Protein AF-A0A1G8FQ76-F1 (afdb_monomer)

Foldseek 3Di:
DCVQQVVVDDLVVLLVVLQVCVVVVHAFADEQAQQPLPPVCLLVSLQSVLVSCQSNQGQEYEYAHDDQDPPGPVVVCVVVVNGDGDQLLSSLVSVLSNLVSHAHWHWYADDDPQHSAGDIDTPPPCSVVRNVSSVVSNPDPSVVGDHPDSVVD

Mean predicted aligned error: 3.72 Å

pLDDT: mean 92.91, std 9.16, range [52.16, 98.81]

InterPro domains:
  IPR013785 Aldolase-type TIM barrel [G3DSA:3.20.20.70] (3-113)
  IPR058240 Radical SAM superfamily [SSF102114] (2-106)

Nearest PDB structures (foldseek):
  6ia6-assembly1_A-2  TM=7.005E-01  e=3.023E-03  Dehalococcoides mccartyi BTF08
  5l7l-assembly1_A  TM=7.663E-01  e=1.940E-02  Dehalococcoides mccartyi BTF08
  5l7j-assembly1_A  TM=7.538E-01  e=1.827E-02  Dehalococcoides mccartyi BTF08
  8avg-assembly1_C  TM=5.729E-01  e=3.842E-03  Mus musculus
  8asv-assembly1_C  TM=6.207E-01  e=6.063E-02  Saccharomyces cerevisiae

Structure (mmCIF, N/CA/C/O backbone):
data_AF-A0A1G8FQ76-F1
#
_entry.id   AF-A0A1G8FQ76-F1
#
loop_
_atom_site.group_PDB
_atom_site.id
_atom_site.type_symbol
_atom_site.label_atom_id
_atom_site.label_alt_id
_atom_site.label_comp_id
_atom_site.label_asym_id
_atom_site.label_entity_id
_atom_site.label_seq_id
_atom_site.pdbx_PDB_ins_code
_atom_site.Cartn_x
_atom_site.Cartn_y
_atom_site.Cartn_z
_atom_site.occupancy
_atom_site.B_iso_or_equiv
_ato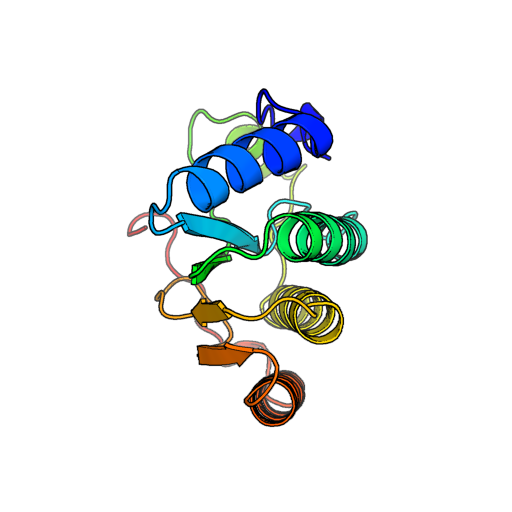m_site.auth_seq_id
_atom_site.auth_comp_id
_atom_site.auth_asym_id
_atom_site.auth_atom_id
_atom_site.pdbx_PDB_model_num
ATOM 1 N N . MET A 1 1 ? -14.559 -3.938 -5.371 1.00 74.62 1 MET A N 1
ATOM 2 C CA . MET A 1 1 ? -13.939 -3.013 -4.395 1.00 74.62 1 MET A CA 1
ATOM 3 C C . MET A 1 1 ? -14.016 -1.570 -4.847 1.00 74.62 1 MET A C 1
ATOM 5 O O . MET A 1 1 ? -14.550 -0.751 -4.116 1.00 74.62 1 MET A O 1
ATOM 9 N N . LEU A 1 2 ? -13.552 -1.275 -6.062 1.00 73.31 2 LEU A N 1
ATOM 10 C CA . LEU A 1 2 ? -13.483 0.084 -6.610 1.00 73.31 2 LEU A CA 1
ATOM 11 C C . LEU A 1 2 ? -14.832 0.832 -6.623 1.00 73.31 2 LEU A C 1
ATOM 13 O O . LEU A 1 2 ? -14.864 2.022 -6.330 1.00 73.31 2 LEU A O 1
ATOM 17 N N . ALA A 1 3 ? -15.941 0.131 -6.891 1.00 66.94 3 ALA A N 1
ATOM 18 C CA . ALA A 1 3 ? -17.286 0.712 -6.836 1.00 66.94 3 ALA A CA 1
ATOM 19 C C . ALA A 1 3 ? -17.695 1.146 -5.414 1.00 66.94 3 ALA A C 1
ATOM 21 O O . ALA A 1 3 ? -18.276 2.213 -5.252 1.00 66.94 3 ALA A O 1
ATOM 22 N N . ASN A 1 4 ? -17.338 0.366 -4.385 1.00 69.81 4 ASN A N 1
ATOM 23 C CA . ASN A 1 4 ? -17.674 0.676 -2.988 1.00 69.81 4 ASN A CA 1
ATOM 24 C C . ASN A 1 4 ? -16.952 1.936 -2.497 1.00 69.81 4 ASN A C 1
ATOM 26 O O . ASN A 1 4 ? -17.511 2.693 -1.718 1.00 69.81 4 ASN A O 1
ATOM 30 N N . ILE A 1 5 ? -15.730 2.177 -2.982 1.00 75.94 5 ILE A N 1
ATOM 31 C CA . ILE A 1 5 ? -14.953 3.382 -2.655 1.00 75.94 5 ILE A CA 1
ATOM 32 C C . ILE A 1 5 ? -15.214 4.535 -3.642 1.00 75.94 5 ILE A C 1
ATOM 34 O O . ILE A 1 5 ? -14.482 5.518 -3.632 1.00 75.94 5 ILE A O 1
ATOM 38 N N . GLN A 1 6 ? -16.198 4.387 -4.540 1.00 76.06 6 GLN A N 1
ATOM 39 C CA . GLN A 1 6 ? -16.549 5.356 -5.585 1.00 76.06 6 GLN A CA 1
ATOM 40 C C . GLN A 1 6 ? -15.340 5.859 -6.399 1.00 76.06 6 GLN A C 1
ATOM 42 O O . GLN A 1 6 ? -15.251 7.031 -6.752 1.00 76.06 6 GLN A O 1
ATOM 47 N N . LYS A 1 7 ? -14.397 4.962 -6.737 1.00 80.94 7 LYS A N 1
ATOM 48 C CA . LYS A 1 7 ? -13.149 5.326 -7.440 1.00 80.94 7 LYS A CA 1
ATOM 49 C C . LYS A 1 7 ? -13.387 5.936 -8.829 1.00 80.94 7 LYS A C 1
ATOM 51 O O . LYS A 1 7 ? -12.524 6.649 -9.327 1.00 80.94 7 LYS A O 1
ATOM 56 N N . GLY A 1 8 ? -14.522 5.618 -9.455 1.00 83.06 8 GLY A N 1
ATOM 57 C CA . GLY A 1 8 ? -14.920 6.142 -10.766 1.00 83.06 8 GLY A CA 1
ATOM 58 C C . GLY A 1 8 ? -14.292 5.442 -11.976 1.00 83.06 8 GLY A C 1
ATOM 59 O O . GLY A 1 8 ? -14.632 5.796 -13.096 1.00 83.06 8 GLY A O 1
ATOM 60 N N . PHE A 1 9 ? -13.426 4.443 -11.767 1.00 83.94 9 PHE A N 1
ATOM 61 C CA . PHE A 1 9 ? -12.763 3.683 -12.833 1.00 83.94 9 PHE A CA 1
ATOM 62 C C . PHE A 1 9 ? -12.648 2.199 -12.475 1.00 83.94 9 PHE A C 1
ATOM 64 O O . PHE A 1 9 ? -12.595 1.818 -11.299 1.00 83.94 9 PHE A O 1
ATOM 71 N N . THR A 1 10 ? -12.593 1.357 -13.500 1.00 91.50 10 THR A N 1
ATOM 72 C CA . THR A 1 10 ? -12.337 -0.080 -13.406 1.00 91.50 10 THR A CA 1
ATOM 73 C C . THR A 1 10 ? -10.840 -0.381 -13.413 1.00 91.50 10 THR A C 1
ATOM 75 O O . THR A 1 10 ? -10.020 0.392 -13.904 1.00 91.50 10 THR A O 1
ATOM 78 N N . ALA A 1 11 ? -10.468 -1.566 -12.926 1.00 91.94 11 ALA A N 1
ATOM 79 C CA . ALA A 1 11 ? -9.084 -2.024 -12.997 1.00 91.94 11 ALA A CA 1
ATOM 80 C C . ALA A 1 11 ? -8.575 -2.149 -14.447 1.00 91.94 11 ALA A C 1
ATOM 82 O O . ALA A 1 11 ? -7.388 -1.968 -14.690 1.00 91.94 11 ALA A O 1
ATOM 83 N N . ALA A 1 12 ? -9.452 -2.454 -15.409 1.00 93.69 12 ALA A N 1
ATOM 84 C CA . ALA A 1 12 ? -9.084 -2.530 -16.822 1.00 93.69 12 ALA A CA 1
ATOM 85 C C . ALA A 1 12 ? -8.725 -1.146 -17.384 1.00 93.69 12 ALA A C 1
ATOM 87 O O . ALA A 1 12 ? -7.678 -1.001 -18.008 1.00 93.69 12 ALA A O 1
ATOM 88 N N . GLU A 1 13 ? -9.536 -0.127 -17.084 1.00 94.88 13 GLU A N 1
ATOM 89 C CA . GLU A 1 13 ? -9.265 1.260 -17.487 1.00 94.88 13 GLU A CA 1
ATOM 90 C C . GLU A 1 13 ? -7.991 1.803 -16.833 1.00 94.88 13 GLU A C 1
ATOM 92 O O . GLU A 1 13 ? -7.208 2.483 -17.491 1.00 94.88 13 GLU A O 1
ATOM 97 N N . MET A 1 14 ? -7.736 1.470 -15.561 1.00 95.19 14 MET A N 1
ATOM 98 C CA . MET A 1 14 ? -6.474 1.818 -14.894 1.00 95.19 14 MET A CA 1
ATOM 99 C C . MET A 1 14 ? -5.269 1.225 -15.634 1.00 95.19 14 MET A C 1
ATOM 101 O O . MET A 1 14 ? -4.310 1.941 -15.909 1.00 95.19 14 MET A O 1
ATOM 105 N N . ILE A 1 15 ? -5.337 -0.058 -16.009 1.00 97.69 15 ILE A N 1
ATOM 106 C CA . ILE A 1 15 ? -4.259 -0.734 -16.742 1.00 97.69 15 ILE A CA 1
ATOM 107 C C . ILE A 1 15 ? -4.041 -0.101 -18.117 1.00 97.69 15 ILE A C 1
ATOM 109 O O . ILE A 1 15 ? -2.902 0.164 -18.499 1.00 97.69 15 ILE A O 1
ATOM 113 N N . GLU A 1 16 ? -5.119 0.142 -18.861 1.00 97.69 16 GLU A N 1
ATOM 114 C CA . GLU A 1 16 ? -5.048 0.753 -20.187 1.00 97.69 16 GLU A CA 1
ATOM 115 C C . GLU A 1 16 ? -4.422 2.152 -20.125 1.00 97.69 16 GLU A C 1
ATOM 117 O O . GLU A 1 16 ? -3.500 2.458 -20.882 1.00 97.69 16 GLU A O 1
ATOM 122 N N . ASN A 1 17 ? -4.882 2.991 -19.197 1.00 96.44 17 ASN A N 1
ATOM 123 C CA . ASN A 1 17 ? -4.397 4.360 -19.069 1.00 96.44 17 ASN A CA 1
ATOM 124 C C . ASN A 1 17 ? -2.953 4.414 -18.558 1.00 96.44 17 ASN A C 1
ATOM 126 O O . ASN A 1 17 ? -2.154 5.174 -19.101 1.00 96.44 17 ASN A O 1
ATOM 130 N N . GLY A 1 18 ? -2.590 3.577 -17.581 1.00 97.12 18 GLY A N 1
ATOM 131 C CA . GLY A 1 18 ? -1.213 3.479 -17.097 1.00 97.12 18 GLY A CA 1
ATOM 132 C C . GLY A 1 18 ? -0.241 3.081 -18.211 1.00 97.12 18 GLY A C 1
ATOM 133 O O . GLY A 1 18 ? 0.806 3.704 -18.379 1.00 97.12 18 GLY A O 1
ATOM 134 N N . ARG A 1 19 ? -0.623 2.114 -19.056 1.00 97.38 19 ARG A N 1
ATOM 135 C CA . ARG A 1 19 ? 0.184 1.709 -20.219 1.00 97.38 19 ARG A CA 1
ATOM 136 C C . ARG A 1 19 ? 0.355 2.821 -21.244 1.00 97.38 19 ARG A C 1
ATOM 138 O O . ARG A 1 19 ? 1.472 3.025 -21.701 1.00 97.38 19 ARG A O 1
ATOM 145 N N . LYS A 1 20 ? -0.698 3.587 -21.547 1.00 98.19 20 LYS A N 1
ATOM 146 C CA . LYS A 1 20 ? -0.604 4.740 -22.461 1.00 98.19 20 LYS A CA 1
ATOM 147 C C . LYS A 1 20 ? 0.413 5.780 -21.982 1.00 98.19 20 LYS A C 1
ATOM 149 O O . LYS A 1 20 ? 1.161 6.311 -22.797 1.00 98.19 20 LYS A O 1
ATOM 154 N N . VAL A 1 21 ? 0.478 6.048 -20.673 1.00 97.81 21 VAL A N 1
ATOM 155 C CA . VAL A 1 21 ? 1.488 6.956 -20.092 1.00 97.81 21 VAL A CA 1
ATOM 156 C C . VAL A 1 21 ? 2.901 6.404 -20.306 1.00 97.81 21 VAL A C 1
ATOM 158 O O . VAL A 1 21 ? 3.781 7.128 -20.772 1.00 97.81 21 VAL A O 1
ATOM 161 N N . LYS A 1 22 ? 3.106 5.107 -20.040 1.00 96.75 22 LYS A N 1
ATOM 162 C CA . LYS A 1 22 ? 4.399 4.433 -20.248 1.00 96.75 22 LYS A CA 1
ATOM 163 C C . LYS A 1 22 ? 4.818 4.421 -21.722 1.00 96.75 22 LYS A C 1
ATOM 165 O O . LYS A 1 22 ? 5.968 4.713 -22.031 1.00 96.75 22 LYS A O 1
ATOM 170 N N . GLU A 1 23 ? 3.895 4.125 -22.634 1.00 97.31 23 GLU A N 1
ATOM 171 C CA . GLU A 1 23 ? 4.129 4.113 -24.086 1.00 97.31 23 GLU A CA 1
ATOM 172 C C . GLU A 1 23 ? 4.467 5.505 -24.636 1.00 97.31 23 GLU A C 1
ATOM 174 O O . GLU A 1 23 ? 5.239 5.623 -25.586 1.00 97.31 23 GLU A O 1
ATOM 179 N N . ALA A 1 24 ? 3.955 6.564 -24.004 1.00 98.06 24 ALA A N 1
ATOM 180 C CA . ALA A 1 24 ? 4.313 7.944 -24.316 1.00 98.06 24 ALA A CA 1
ATOM 181 C C . ALA A 1 24 ? 5.707 8.358 -23.793 1.00 98.06 24 ALA A C 1
ATOM 183 O O . ALA A 1 24 ? 6.120 9.496 -24.013 1.00 98.06 24 ALA A O 1
ATOM 184 N N . GLY A 1 25 ? 6.432 7.466 -23.105 1.00 97.19 25 GLY A N 1
ATOM 185 C CA . GLY A 1 25 ? 7.760 7.737 -22.549 1.00 97.19 25 GLY A CA 1
ATOM 186 C C . GLY A 1 25 ? 7.747 8.634 -21.308 1.00 97.19 25 GLY A C 1
ATOM 187 O O . GLY A 1 25 ? 8.763 9.251 -20.996 1.00 97.19 25 GLY A O 1
ATOM 188 N N . MET A 1 26 ? 6.605 8.739 -20.622 1.00 98.12 26 MET A N 1
ATOM 189 C CA . MET A 1 26 ? 6.465 9.525 -19.396 1.00 98.12 26 MET A CA 1
ATOM 190 C C . MET A 1 26 ? 6.716 8.666 -18.155 1.00 98.12 26 MET A C 1
ATOM 192 O O . MET A 1 26 ? 6.354 7.489 -18.114 1.00 98.12 26 MET A O 1
ATOM 196 N N . GLU A 1 27 ? 7.284 9.288 -17.123 1.00 97.94 27 GLU A N 1
ATOM 197 C CA . GLU A 1 27 ? 7.399 8.679 -15.800 1.00 97.94 27 GLU A CA 1
ATOM 198 C C . GLU A 1 27 ? 6.013 8.551 -15.154 1.00 97.94 27 GLU A C 1
ATOM 200 O O . GLU A 1 27 ? 5.237 9.511 -15.112 1.00 97.94 27 GLU A O 1
ATOM 205 N N . LEU A 1 28 ? 5.704 7.363 -14.635 1.00 98.31 28 LEU A N 1
ATOM 206 C CA . LEU A 1 28 ? 4.440 7.062 -13.977 1.00 98.31 28 LEU A CA 1
ATOM 207 C C . LEU A 1 28 ? 4.661 6.695 -12.507 1.00 98.31 28 LEU A C 1
ATOM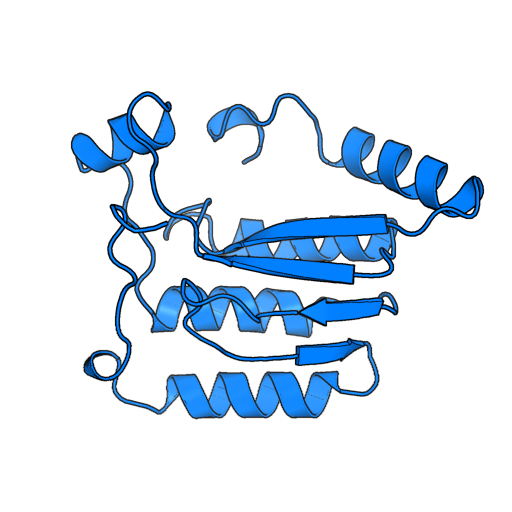 209 O O . LEU A 1 28 ? 5.324 5.709 -12.185 1.00 98.31 28 LEU A O 1
ATOM 213 N N . SER A 1 29 ? 4.028 7.457 -11.615 1.00 97.94 29 SER A N 1
ATOM 214 C CA . SER A 1 29 ? 3.970 7.176 -10.179 1.00 97.94 29 SER A CA 1
ATOM 215 C C . SER A 1 29 ? 2.533 6.871 -9.764 1.00 97.94 29 SER A C 1
ATOM 217 O O . SER A 1 29 ? 1.658 7.725 -9.898 1.00 97.94 29 SER A O 1
ATOM 219 N N . GLU A 1 30 ? 2.293 5.696 -9.185 1.00 97.31 30 GLU A N 1
ATOM 220 C CA . GLU A 1 30 ? 0.975 5.289 -8.688 1.00 97.31 30 GLU A CA 1
ATOM 221 C C . GLU A 1 30 ? 0.921 5.253 -7.162 1.00 97.31 30 GLU A C 1
ATOM 223 O O . GLU A 1 30 ? 1.874 4.844 -6.499 1.00 97.31 30 GLU A O 1
ATOM 228 N N . TYR A 1 31 ? -0.217 5.662 -6.599 1.00 96.75 31 TYR A N 1
ATOM 229 C CA . TYR A 1 31 ? -0.483 5.573 -5.165 1.00 96.75 31 TYR A CA 1
ATOM 230 C C . TYR A 1 31 ? -1.376 4.378 -4.840 1.00 96.75 31 TYR A C 1
ATOM 232 O O . TYR A 1 31 ? -2.432 4.206 -5.452 1.00 96.75 31 TYR A O 1
ATOM 240 N N . ILE A 1 32 ? -1.004 3.624 -3.805 1.00 97.31 32 ILE A N 1
ATOM 241 C CA . ILE A 1 32 ? -1.824 2.561 -3.213 1.00 97.31 32 ILE A CA 1
ATOM 242 C C . ILE A 1 32 ? -2.181 2.937 -1.777 1.00 97.31 32 ILE A C 1
ATOM 244 O O . ILE A 1 32 ? -1.307 3.259 -0.971 1.00 97.31 32 ILE A O 1
ATOM 248 N N . LEU A 1 33 ? -3.476 2.873 -1.465 1.00 96.25 33 LEU A N 1
ATOM 249 C CA . LEU A 1 33 ? -4.020 3.200 -0.149 1.00 96.25 33 LEU A CA 1
ATOM 250 C C . LEU A 1 33 ? -4.186 1.924 0.686 1.00 96.25 33 LEU A C 1
ATOM 252 O O . LEU A 1 33 ? -5.216 1.258 0.624 1.00 96.25 33 LEU A O 1
ATOM 256 N N . ILE A 1 34 ? -3.161 1.571 1.459 1.00 97.56 34 ILE A N 1
ATOM 257 C CA . ILE A 1 34 ? -3.161 0.412 2.362 1.00 97.56 34 ILE A CA 1
ATOM 258 C C . ILE A 1 34 ? -4.300 0.559 3.377 1.00 97.56 34 ILE A C 1
ATOM 260 O O . ILE A 1 34 ? -4.453 1.603 4.007 1.00 97.56 34 ILE A O 1
ATOM 264 N N . GLY A 1 35 ? -5.117 -0.477 3.526 1.00 95.88 35 GLY A N 1
ATOM 265 C CA . GLY A 1 35 ? -6.253 -0.518 4.438 1.00 95.88 35 GLY A CA 1
ATOM 266 C C . GLY A 1 35 ? -7.555 0.071 3.905 1.00 95.88 35 GLY A C 1
ATOM 267 O O . GLY A 1 35 ? -8.557 0.007 4.615 1.00 95.88 35 GLY A O 1
ATOM 268 N N . ILE A 1 36 ? -7.601 0.588 2.670 1.00 95.38 36 ILE A N 1
ATOM 269 C CA . ILE A 1 36 ? -8.835 1.175 2.110 1.00 95.38 36 ILE A CA 1
ATOM 270 C C . ILE A 1 36 ? -9.975 0.156 1.960 1.00 95.38 36 ILE A C 1
ATOM 272 O O . ILE A 1 36 ? -11.147 0.520 1.974 1.00 95.38 36 ILE A O 1
ATOM 276 N N . GLY A 1 37 ? -9.645 -1.132 1.843 1.00 93.44 37 GLY A N 1
ATOM 277 C CA . GLY A 1 37 ? -10.624 -2.219 1.807 1.00 93.44 37 GLY A CA 1
ATOM 278 C C . GLY A 1 37 ? -11.198 -2.605 3.176 1.00 93.44 37 GLY A C 1
ATOM 279 O O . GLY A 1 37 ? -12.093 -3.448 3.232 1.00 93.44 37 GLY A O 1
ATOM 280 N N . GLY A 1 38 ? -10.686 -2.035 4.274 1.00 93.50 38 GLY A N 1
ATOM 281 C CA . GLY A 1 38 ? -10.974 -2.505 5.629 1.00 93.50 38 GLY A CA 1
ATOM 282 C C . GLY A 1 38 ? -10.499 -3.947 5.858 1.00 93.50 38 GLY A C 1
ATOM 283 O O . GLY A 1 38 ? -9.842 -4.554 5.010 1.00 93.50 38 GLY A O 1
ATOM 284 N N . ASN A 1 39 ? -10.840 -4.525 7.014 1.00 90.88 39 ASN A N 1
ATOM 285 C CA . ASN A 1 39 ? -10.423 -5.896 7.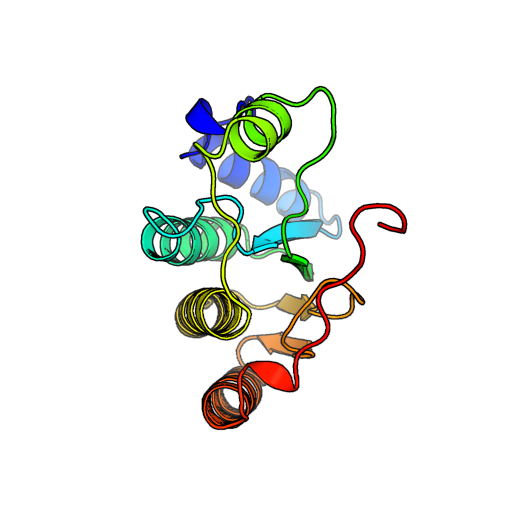355 1.00 90.88 39 ASN A CA 1
ATOM 286 C C . ASN A 1 39 ? -10.964 -6.944 6.371 1.00 90.88 39 ASN A C 1
ATOM 288 O O . ASN A 1 39 ? -10.260 -7.881 6.010 1.00 90.88 39 ASN A O 1
ATOM 292 N N . GLU A 1 40 ? -12.202 -6.768 5.913 1.00 91.62 40 GLU A N 1
ATOM 293 C CA . GLU A 1 40 ? -12.928 -7.750 5.099 1.00 91.62 40 GLU A CA 1
ATOM 294 C C . GLU A 1 40 ? -12.309 -7.957 3.715 1.00 91.62 40 GLU A C 1
ATOM 296 O O . GLU A 1 40 ? -12.414 -9.041 3.143 1.00 91.62 40 GLU A O 1
ATOM 301 N N . ARG A 1 41 ? -11.662 -6.922 3.167 1.00 94.62 41 ARG A N 1
ATOM 302 C CA . ARG A 1 41 ? -11.164 -6.921 1.785 1.00 94.62 41 ARG A CA 1
ATOM 303 C C . ARG A 1 41 ? -9.676 -6.653 1.672 1.00 94.62 41 ARG A C 1
ATOM 305 O O . ARG A 1 41 ? -9.186 -6.479 0.564 1.00 94.62 41 ARG A O 1
ATOM 312 N N . SER A 1 42 ? -8.956 -6.637 2.788 1.00 96.62 42 SER A N 1
ATOM 313 C CA . SER A 1 42 ? -7.515 -6.380 2.815 1.00 96.62 42 SER A CA 1
ATOM 314 C C . SER A 1 42 ? -6.740 -7.341 1.898 1.00 96.62 42 SER A C 1
ATOM 316 O O . SER A 1 42 ? -5.926 -6.924 1.077 1.00 96.62 42 SER A O 1
ATOM 318 N N . GLN A 1 43 ? -7.074 -8.636 1.934 1.00 97.75 43 GLN A N 1
ATOM 319 C CA . GLN A 1 43 ? -6.456 -9.627 1.050 1.00 97.75 43 GLN A CA 1
ATOM 320 C C . GLN A 1 43 ? -6.802 -9.399 -0.433 1.00 97.75 43 GLN A C 1
ATOM 322 O O . GLN A 1 43 ? -5.913 -9.453 -1.281 1.00 97.75 43 GLN A O 1
ATOM 327 N N . GLU A 1 44 ? -8.077 -9.132 -0.749 1.00 97.25 44 GLU A N 1
ATOM 328 C CA . GLU A 1 44 ? -8.523 -8.811 -2.117 1.00 97.25 44 GLU A CA 1
ATOM 329 C C . GLU A 1 44 ? -7.785 -7.572 -2.640 1.00 97.25 44 GLU A C 1
ATOM 331 O O . GLU A 1 44 ? -7.263 -7.586 -3.752 1.00 97.25 44 GLU A O 1
ATOM 336 N N . HIS A 1 45 ? -7.691 -6.523 -1.821 1.00 97.81 45 HIS A N 1
ATOM 337 C CA . HIS A 1 45 ? -7.016 -5.281 -2.166 1.00 97.81 45 HIS A CA 1
ATOM 338 C C . HIS A 1 45 ? -5.534 -5.508 -2.478 1.00 97.81 45 HIS A C 1
ATOM 340 O O . HIS A 1 45 ? -5.077 -5.067 -3.530 1.00 97.81 45 HIS A O 1
ATOM 346 N N . ALA A 1 46 ? -4.792 -6.223 -1.628 1.00 98.44 46 ALA A N 1
ATOM 347 C CA . ALA A 1 46 ? -3.378 -6.508 -1.873 1.00 98.44 46 ALA A CA 1
ATOM 348 C C . ALA A 1 46 ? -3.149 -7.257 -3.198 1.00 98.44 46 ALA A C 1
ATOM 350 O O . ALA A 1 46 ? -2.285 -6.873 -3.988 1.00 98.44 46 ALA A O 1
ATOM 351 N N . LEU A 1 47 ? -3.936 -8.306 -3.459 1.00 98.56 47 LEU A N 1
ATOM 352 C CA . LEU A 1 47 ? -3.776 -9.149 -4.646 1.00 98.56 47 LEU A CA 1
AT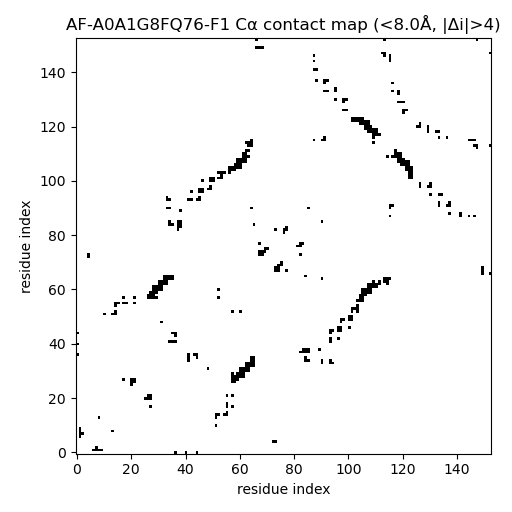OM 353 C C . LEU A 1 47 ? -4.189 -8.428 -5.933 1.00 98.56 47 LEU A C 1
ATOM 355 O O . LEU A 1 47 ? -3.456 -8.469 -6.924 1.00 98.56 47 LEU A O 1
ATOM 359 N N . GLU A 1 48 ? -5.327 -7.732 -5.925 1.00 97.94 48 GLU A N 1
ATOM 360 C CA . GLU A 1 48 ? -5.804 -7.009 -7.106 1.00 97.94 48 GLU A CA 1
ATOM 361 C C . GLU A 1 48 ? -4.951 -5.777 -7.411 1.00 97.94 48 GLU A C 1
ATOM 363 O O . GLU A 1 48 ? -4.667 -5.512 -8.581 1.00 97.94 48 GLU A O 1
ATOM 368 N N . SER A 1 49 ? -4.464 -5.069 -6.388 1.00 98.25 49 SER A N 1
ATOM 369 C CA . SER A 1 49 ? -3.496 -3.983 -6.573 1.00 98.25 49 SER A CA 1
ATOM 370 C C . SER A 1 49 ? -2.192 -4.508 -7.170 1.00 98.25 49 SER A C 1
ATOM 372 O O . SER A 1 49 ? -1.710 -3.946 -8.152 1.00 98.25 49 SER A O 1
ATOM 374 N N . ALA A 1 50 ? -1.657 -5.632 -6.670 1.00 98.50 50 ALA A N 1
ATOM 375 C CA . ALA A 1 50 ? -0.479 -6.265 -7.266 1.00 98.50 50 ALA A CA 1
ATOM 376 C C . ALA A 1 50 ? -0.720 -6.643 -8.736 1.00 98.50 50 ALA A C 1
ATOM 378 O O . ALA A 1 50 ? 0.139 -6.413 -9.586 1.00 98.50 50 ALA A O 1
ATOM 379 N N . ARG A 1 51 ? -1.896 -7.198 -9.061 1.00 98.44 51 ARG A N 1
ATOM 380 C CA . ARG A 1 51 ? -2.271 -7.568 -10.434 1.00 98.44 51 ARG A CA 1
ATOM 381 C C . ARG A 1 51 ? -2.283 -6.358 -11.370 1.00 98.44 51 ARG A C 1
ATOM 383 O O . ARG A 1 51 ? -1.762 -6.458 -12.481 1.00 98.44 51 ARG A O 1
ATOM 390 N N . VAL A 1 52 ? -2.867 -5.241 -10.937 1.00 98.31 52 VAL A N 1
ATOM 391 C CA . VAL A 1 52 ? -2.923 -3.991 -11.714 1.00 98.31 52 VAL A CA 1
ATOM 392 C C . VAL A 1 52 ? -1.524 -3.407 -11.902 1.00 98.31 52 VAL A C 1
ATOM 394 O O . VAL A 1 52 ? -1.111 -3.195 -13.041 1.00 98.31 52 VAL A O 1
ATOM 397 N N . LEU A 1 53 ? -0.759 -3.253 -10.820 1.00 98.50 53 LEU A N 1
ATOM 398 C CA . LEU A 1 53 ? 0.605 -2.717 -10.862 1.00 98.50 53 LEU A CA 1
ATOM 399 C C . LEU A 1 53 ? 1.526 -3.557 -11.750 1.00 98.50 53 LEU A C 1
ATOM 401 O O . LEU A 1 53 ? 2.287 -3.012 -12.543 1.00 98.50 53 LEU A O 1
ATOM 405 N N . ASN A 1 54 ? 1.412 -4.885 -11.689 1.00 98.56 54 ASN A N 1
ATOM 406 C CA . ASN A 1 54 ? 2.179 -5.785 -12.549 1.00 98.56 54 ASN A CA 1
ATOM 407 C C . ASN A 1 54 ? 1.844 -5.633 -14.035 1.00 98.56 54 ASN A C 1
ATOM 409 O O . ASN A 1 54 ? 2.707 -5.857 -14.880 1.00 98.56 54 ASN A O 1
ATOM 413 N N . ALA A 1 55 ? 0.597 -5.294 -14.365 1.00 98.31 55 ALA A N 1
ATOM 414 C CA . ALA A 1 55 ? 0.180 -5.096 -15.747 1.00 98.31 55 ALA A CA 1
ATOM 415 C C . ALA A 1 55 ? 0.632 -3.737 -16.309 1.00 98.31 55 ALA A C 1
ATOM 417 O O . ALA A 1 55 ? 0.852 -3.636 -17.521 1.00 98.31 55 ALA A O 1
ATOM 418 N N . ILE A 1 56 ? 0.763 -2.727 -15.441 1.00 98.19 56 ILE A N 1
ATOM 419 C CA . ILE A 1 56 ? 1.164 -1.355 -15.784 1.00 98.19 56 ILE A CA 1
ATOM 420 C C . ILE A 1 56 ? 2.690 -1.191 -15.798 1.00 98.19 56 ILE A C 1
ATOM 422 O O . ILE A 1 56 ? 3.214 -0.575 -16.721 1.00 98.19 56 ILE A O 1
ATOM 426 N N . ALA A 1 57 ? 3.390 -1.754 -14.808 1.00 98.00 57 ALA A N 1
ATOM 427 C CA . ALA A 1 57 ? 4.811 -1.528 -14.523 1.00 98.00 57 ALA A CA 1
ATOM 428 C C . ALA A 1 57 ? 5.171 -0.030 -14.346 1.00 98.00 57 ALA A C 1
ATOM 430 O O . ALA A 1 57 ? 5.936 0.529 -15.145 1.00 98.00 57 ALA A O 1
ATOM 431 N N . PRO A 1 58 ? 4.597 0.650 -13.330 1.00 98.19 58 PRO A N 1
ATOM 432 C CA . PRO A 1 58 ? 4.906 2.051 -13.061 1.00 98.19 58 PRO A CA 1
ATOM 433 C C . PRO A 1 58 ? 6.357 2.218 -12.592 1.00 98.19 58 PRO A C 1
ATOM 435 O O . PRO A 1 58 ? 6.938 1.314 -11.996 1.00 98.19 58 PRO A O 1
ATOM 438 N N . ASP A 1 59 ? 6.931 3.397 -12.826 1.00 98.56 59 ASP A N 1
ATOM 439 C CA . ASP A 1 59 ? 8.281 3.738 -12.361 1.00 98.56 59 ASP A CA 1
ATOM 440 C C . ASP A 1 59 ? 8.332 3.814 -10.830 1.00 98.56 59 ASP A C 1
ATOM 442 O O . ASP A 1 59 ? 9.297 3.361 -10.213 1.00 98.56 59 ASP A O 1
ATOM 446 N N . PHE A 1 60 ? 7.250 4.307 -10.214 1.00 98.50 60 PHE A N 1
ATOM 447 C CA . PHE A 1 60 ? 7.096 4.380 -8.763 1.00 98.50 60 PHE A CA 1
ATOM 448 C C . PHE A 1 60 ? 5.751 3.814 -8.298 1.00 98.50 60 PHE A C 1
ATOM 450 O O . PHE A 1 60 ? 4.691 4.181 -8.800 1.00 98.50 60 PHE A O 1
ATOM 457 N N . THR A 1 61 ? 5.787 2.983 -7.2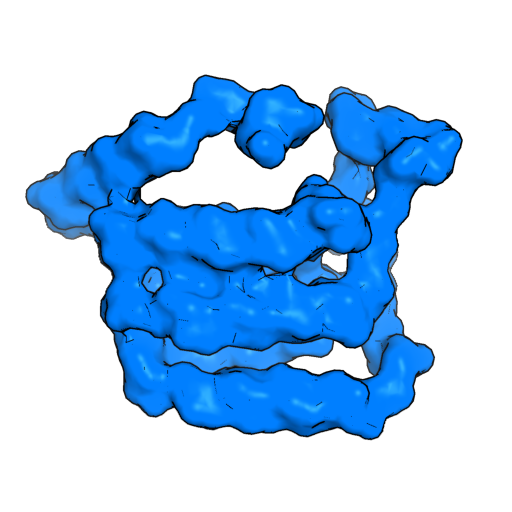59 1.00 98.44 61 THR A N 1
ATOM 458 C CA . THR A 1 61 ? 4.621 2.571 -6.466 1.00 98.44 61 THR A CA 1
ATOM 459 C C . THR A 1 61 ? 4.747 3.163 -5.068 1.00 98.44 61 THR A C 1
ATOM 461 O O . THR A 1 61 ? 5.637 2.792 -4.304 1.00 98.44 61 THR A O 1
ATOM 464 N N . ARG A 1 62 ? 3.853 4.086 -4.711 1.00 98.31 62 ARG A N 1
ATOM 465 C CA . ARG A 1 62 ? 3.880 4.825 -3.445 1.00 98.31 62 ARG A CA 1
ATOM 466 C C . ARG A 1 62 ? 2.776 4.347 -2.518 1.00 98.31 62 ARG A C 1
ATOM 468 O O . ARG A 1 62 ? 1.589 4.499 -2.805 1.00 98.31 62 ARG A O 1
ATOM 475 N N . LEU A 1 63 ? 3.163 3.792 -1.380 1.00 97.94 63 LEU A N 1
ATOM 476 C CA . LEU A 1 63 ? 2.225 3.305 -0.379 1.00 97.94 63 LEU A CA 1
ATOM 477 C C . LEU A 1 63 ? 1.832 4.438 0.561 1.00 97.94 63 LEU A C 1
ATOM 479 O O . LEU A 1 63 ? 2.687 5.186 1.040 1.00 97.94 63 LEU A O 1
ATOM 483 N N . ARG A 1 64 ? 0.544 4.552 0.864 1.00 95.56 64 ARG A N 1
ATOM 484 C CA . ARG A 1 64 ? 0.013 5.413 1.925 1.00 95.56 64 ARG A CA 1
ATOM 485 C C . ARG A 1 64 ? -1.012 4.615 2.712 1.00 95.56 64 ARG A C 1
ATOM 487 O O . ARG A 1 64 ? -1.801 3.888 2.124 1.00 95.56 64 ARG A O 1
ATOM 494 N N . THR A 1 65 ? -1.017 4.732 4.030 1.00 94.44 65 THR A N 1
ATOM 495 C CA . THR A 1 65 ? -2.077 4.132 4.846 1.00 94.44 65 THR A CA 1
ATOM 496 C C . THR A 1 65 ? -3.323 4.993 4.724 1.00 94.44 65 THR A C 1
ATOM 498 O O . THR A 1 65 ? -3.250 6.219 4.821 1.00 94.44 65 THR A O 1
ATOM 501 N N . TYR A 1 66 ? -4.457 4.354 4.454 1.00 93.62 66 TYR A N 1
ATOM 502 C CA . TYR A 1 66 ? -5.734 5.023 4.289 1.00 93.62 66 TYR 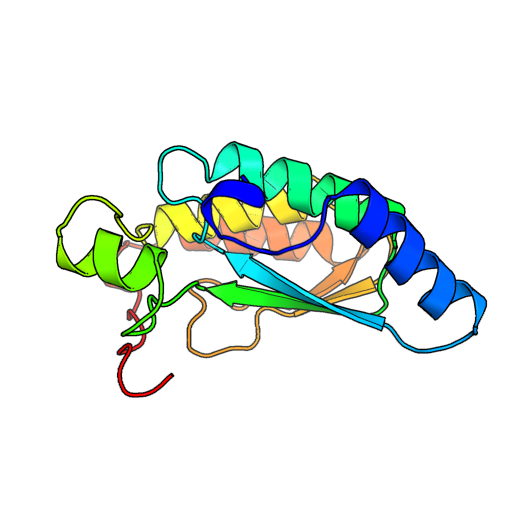A CA 1
ATOM 503 C C . TYR A 1 66 ? -6.149 5.708 5.591 1.00 93.62 66 TYR A C 1
ATOM 505 O O . TYR A 1 66 ? -6.193 5.079 6.648 1.00 93.62 66 TYR A O 1
ATOM 513 N N . ASN A 1 67 ? -6.492 6.989 5.483 1.00 89.31 67 ASN A N 1
ATOM 514 C CA . ASN A 1 67 ? -7.077 7.774 6.558 1.00 89.31 67 ASN A CA 1
ATOM 515 C C . ASN A 1 67 ? -8.455 8.270 6.098 1.00 89.31 67 ASN A C 1
ATOM 517 O O . ASN A 1 67 ? -8.543 8.852 5.014 1.00 89.31 67 ASN A O 1
ATOM 521 N N . PRO A 1 68 ? -9.533 8.022 6.863 1.00 88.81 68 PRO A N 1
ATOM 522 C CA . PRO A 1 68 ? -10.867 8.461 6.484 1.00 88.81 68 PRO A CA 1
ATOM 523 C C . PRO A 1 68 ? -10.955 9.987 6.510 1.00 88.81 68 PRO A C 1
ATOM 525 O O . PRO A 1 68 ? -10.670 10.605 7.533 1.00 88.81 68 PRO A O 1
ATOM 528 N N . ALA A 1 69 ? -11.381 10.576 5.396 1.00 86.81 69 ALA A N 1
ATOM 529 C CA . ALA A 1 69 ? -11.624 12.009 5.290 1.00 86.81 69 ALA A CA 1
ATOM 530 C C . ALA A 1 69 ? -13.106 12.324 5.526 1.00 86.81 69 ALA A C 1
ATOM 532 O O . ALA A 1 69 ? -13.989 11.632 5.007 1.00 86.81 69 ALA A O 1
ATOM 533 N N . GLU A 1 70 ? -13.379 13.378 6.293 1.00 84.56 70 GLU A N 1
ATOM 534 C CA . GLU A 1 70 ? -14.738 13.874 6.515 1.00 84.56 70 GLU A CA 1
ATOM 535 C C . GLU A 1 70 ? -15.400 14.285 5.188 1.00 84.56 70 GLU A C 1
ATOM 537 O O . GLU A 1 70 ? -14.742 14.792 4.280 1.00 84.56 70 GLU A O 1
ATOM 542 N N . GLY A 1 71 ? -16.702 14.018 5.053 1.00 84.19 71 GLY A N 1
ATOM 543 C CA . GLY A 1 71 ? -17.462 14.307 3.831 1.00 84.19 71 GLY A CA 1
ATOM 544 C C . GLY A 1 71 ? -17.228 13.328 2.674 1.00 84.19 71 GLY A C 1
ATOM 545 O O . GLY A 1 71 ? -17.684 13.581 1.561 1.00 84.19 71 GLY A O 1
ATOM 546 N N . THR A 1 72 ? -16.526 12.213 2.910 1.00 88.06 72 THR A N 1
ATOM 547 C CA . THR A 1 72 ? -16.412 11.109 1.943 1.00 88.06 72 THR A CA 1
ATOM 548 C C . THR A 1 72 ? -17.284 9.921 2.362 1.00 88.06 72 THR A C 1
ATOM 550 O O . THR A 1 72 ? -17.445 9.700 3.563 1.00 88.06 72 THR A O 1
ATOM 553 N N . PRO A 1 73 ? -17.781 9.090 1.421 1.00 89.06 73 PRO A N 1
ATOM 554 C CA . PRO A 1 73 ? -18.628 7.941 1.759 1.00 89.06 73 PRO A CA 1
ATOM 555 C C . PRO A 1 73 ? -18.003 6.992 2.795 1.00 89.06 73 PRO A C 1
ATOM 557 O O . PRO A 1 73 ? -18.644 6.639 3.781 1.00 89.06 73 PRO A O 1
ATOM 560 N N . LEU A 1 74 ? -16.721 6.631 2.636 1.00 89.31 74 LEU A N 1
ATOM 561 C CA . LEU A 1 74 ? -16.027 5.806 3.636 1.00 89.31 74 LEU A CA 1
ATOM 562 C C . LEU A 1 74 ? -15.757 6.559 4.946 1.00 89.31 74 LEU A C 1
ATOM 564 O O . LEU A 1 74 ? -15.699 5.934 6.002 1.00 89.31 74 LEU A O 1
ATOM 568 N N . GLY A 1 75 ? -15.555 7.877 4.893 1.00 90.25 75 GLY A N 1
ATOM 569 C CA . 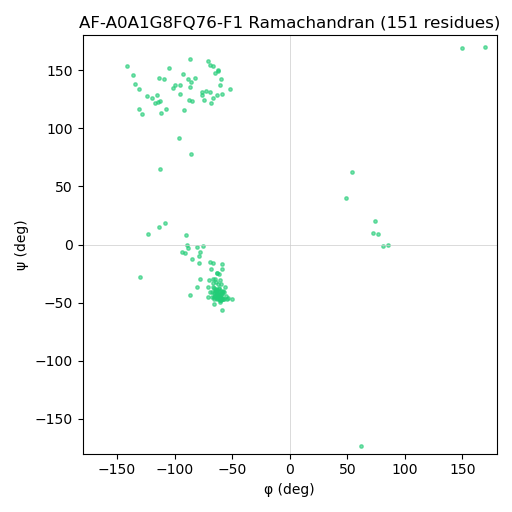GLY A 1 75 ? -15.442 8.714 6.086 1.00 90.25 75 GLY A CA 1
ATOM 570 C C . GLY A 1 75 ? -16.713 8.681 6.928 1.00 90.25 75 GLY A C 1
ATOM 571 O O . GLY A 1 75 ? -16.646 8.484 8.140 1.00 90.25 75 GLY A O 1
ATOM 572 N N . GLU A 1 76 ? -17.873 8.785 6.284 1.00 91.12 76 GLU A N 1
ATOM 573 C CA . GLU A 1 76 ? -19.179 8.666 6.935 1.00 91.12 76 GLU A CA 1
ATOM 574 C C . GLU A 1 76 ? -19.401 7.259 7.507 1.00 91.12 76 GLU A C 1
ATOM 576 O O . GLU A 1 76 ? -19.823 7.114 8.656 1.00 91.12 76 GLU A O 1
ATOM 581 N N . GLU A 1 77 ? -19.061 6.204 6.758 1.00 91.31 77 GLU A N 1
ATOM 582 C CA . GLU A 1 77 ? -19.136 4.825 7.260 1.00 91.31 77 GLU A CA 1
ATOM 583 C C . GLU A 1 77 ? -18.215 4.593 8.463 1.00 91.31 77 GLU A C 1
ATOM 585 O O . GLU A 1 77 ? -18.588 3.877 9.398 1.00 91.31 77 GLU A O 1
ATOM 590 N N . TYR A 1 78 ? -17.031 5.206 8.465 1.00 91.31 78 TYR A N 1
ATOM 591 C CA . TYR A 1 78 ? -16.100 5.157 9.587 1.00 91.31 78 TYR A CA 1
ATOM 592 C C . TYR A 1 78 ? -16.673 5.858 10.823 1.00 91.31 78 TYR A C 1
ATOM 594 O O . TYR A 1 78 ? -16.688 5.267 11.904 1.00 91.31 78 TYR A O 1
ATOM 602 N N . GLN A 1 79 ? -17.224 7.067 10.670 1.00 90.62 79 GLN A N 1
ATOM 603 C CA . GLN A 1 79 ? -17.880 7.797 11.764 1.00 90.62 79 GLN A CA 1
ATOM 604 C C . GLN A 1 79 ? -19.074 7.024 12.347 1.00 90.62 79 GLN A C 1
ATOM 606 O O . GLN A 1 79 ? -19.319 7.068 13.551 1.00 90.62 79 GLN A O 1
ATOM 611 N N . GLN A 1 80 ? -19.792 6.271 11.511 1.00 92.38 80 GLN A N 1
ATOM 612 C CA . GLN A 1 80 ? -20.911 5.417 11.920 1.00 92.38 80 GLN A CA 1
ATOM 613 C C . GLN A 1 80 ? -20.471 4.060 12.505 1.00 92.38 80 GLN A C 1
ATOM 615 O O . GLN A 1 80 ? -21.324 3.257 12.884 1.00 92.38 80 GLN A O 1
ATOM 620 N N . GLY A 1 81 ? -19.167 3.765 12.554 1.00 90.50 81 GLY A N 1
ATOM 621 C CA . GLY A 1 81 ? -18.620 2.495 13.046 1.00 90.50 81 GLY A CA 1
ATOM 622 C C . GLY A 1 81 ? -18.839 1.293 12.118 1.00 90.50 81 GLY A C 1
ATOM 623 O O . GLY A 1 81 ? -18.586 0.155 12.526 1.00 90.50 8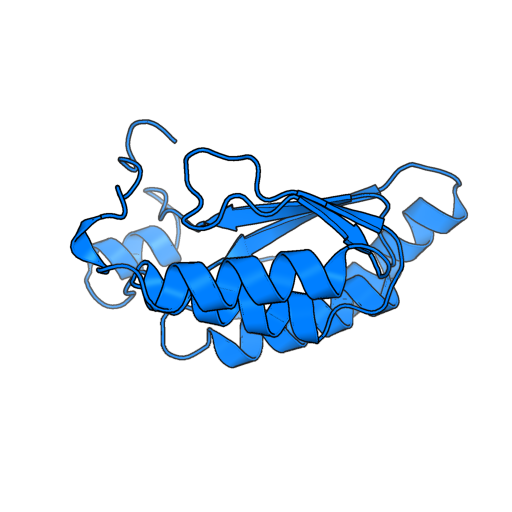1 GLY A O 1
ATOM 624 N N . LYS A 1 82 ? -19.306 1.531 10.885 1.00 91.31 82 LYS A N 1
ATOM 625 C CA . LYS A 1 82 ? -19.531 0.510 9.849 1.00 91.31 82 LYS A CA 1
ATOM 626 C C . LYS A 1 82 ? -18.235 0.132 9.141 1.00 91.31 82 LYS A C 1
ATOM 628 O O . LYS A 1 82 ? -18.024 -1.038 8.845 1.00 91.31 82 LYS A O 1
ATOM 633 N N . PHE A 1 83 ? -17.352 1.105 8.930 1.00 91.38 83 PHE A N 1
ATOM 634 C CA . PHE A 1 83 ? -16.004 0.874 8.426 1.00 91.38 83 PHE A CA 1
ATOM 635 C C . PHE A 1 83 ? -14.999 0.876 9.579 1.00 91.38 83 PHE A C 1
ATOM 637 O O . PHE A 1 83 ? -15.057 1.721 10.473 1.00 91.38 83 PHE A O 1
ATOM 644 N N . ARG A 1 84 ? -14.048 -0.062 9.558 1.00 91.19 84 ARG A N 1
ATOM 645 C CA . ARG A 1 84 ? -12.978 -0.154 10.560 1.00 91.19 84 ARG A CA 1
ATOM 646 C C . ARG A 1 84 ? -11.622 -0.128 9.883 1.00 91.19 84 ARG A C 1
ATOM 648 O O . ARG A 1 84 ? -11.352 -0.943 9.001 1.00 91.19 84 ARG A O 1
ATOM 655 N N . LEU A 1 85 ? -10.768 0.774 10.357 1.00 92.75 85 LEU A N 1
ATOM 656 C CA . LEU A 1 85 ? -9.374 0.828 9.943 1.00 92.75 85 LEU A CA 1
ATOM 657 C C . LEU A 1 85 ? -8.643 -0.450 10.333 1.00 92.75 85 LEU A C 1
ATOM 659 O O . LEU A 1 85 ? -8.950 -1.085 11.347 1.00 92.75 85 LEU A O 1
ATOM 663 N N . LEU A 1 86 ? -7.636 -0.789 9.534 1.00 95.38 86 LEU A N 1
ATOM 664 C CA . LEU A 1 86 ? -6.725 -1.861 9.883 1.00 95.38 86 LEU A CA 1
ATOM 665 C C . LEU A 1 86 ? -5.962 -1.523 11.170 1.00 95.38 86 LEU A C 1
ATOM 667 O O . LEU A 1 86 ? -5.700 -0.361 11.513 1.00 95.38 86 LEU A O 1
ATOM 671 N N . SER A 1 87 ? -5.621 -2.576 11.903 1.00 95.38 87 SER A N 1
ATOM 672 C CA . SER A 1 87 ? -4.583 -2.507 12.920 1.00 95.38 87 SER A CA 1
ATOM 673 C C . SER A 1 87 ? -3.203 -2.380 12.247 1.00 95.38 87 SER A C 1
ATOM 675 O O . SER A 1 87 ? -3.080 -2.742 11.070 1.00 95.38 87 SER A O 1
ATOM 677 N N . PRO A 1 88 ? -2.167 -1.862 12.933 1.00 96.19 88 PRO A N 1
ATOM 678 C CA . PRO A 1 88 ? -0.820 -1.798 12.370 1.00 96.19 88 PRO A CA 1
ATOM 679 C C . PRO A 1 88 ? -0.345 -3.134 11.785 1.00 96.19 88 PRO A C 1
ATOM 681 O O . PRO A 1 88 ? 0.097 -3.180 10.638 1.00 96.19 88 PRO A O 1
ATOM 684 N N . HIS A 1 89 ? -0.518 -4.246 12.505 1.00 97.62 89 HIS A N 1
ATOM 685 C CA . HIS A 1 89 ? -0.158 -5.576 12.010 1.00 97.62 89 HIS A CA 1
ATOM 686 C C . HIS A 1 89 ? -0.992 -5.987 10.800 1.00 97.62 89 HIS A C 1
ATOM 688 O O . HIS A 1 89 ? -0.443 -6.558 9.861 1.00 97.62 89 HIS A O 1
ATOM 694 N N . ALA A 1 90 ? -2.295 -5.697 10.773 1.00 97.81 90 ALA A N 1
ATOM 695 C CA . ALA A 1 90 ? -3.129 -6.007 9.614 1.00 97.81 90 ALA A CA 1
ATOM 696 C C . ALA A 1 90 ? -2.683 -5.227 8.362 1.00 97.81 90 ALA A C 1
ATOM 698 O O . ALA A 1 90 ? -2.561 -5.815 7.288 1.00 97.81 90 ALA A O 1
ATOM 699 N N . ALA A 1 91 ? -2.340 -3.944 8.502 1.00 97.75 91 ALA A N 1
ATOM 700 C CA . ALA A 1 91 ? -1.797 -3.134 7.410 1.00 97.75 91 ALA A CA 1
ATOM 701 C C . ALA A 1 91 ? -0.409 -3.620 6.945 1.00 97.75 91 ALA A C 1
ATOM 703 O O . ALA A 1 91 ? -0.121 -3.636 5.745 1.00 97.75 91 ALA A O 1
ATOM 704 N N . ILE A 1 92 ? 0.443 -4.075 7.871 1.00 98.19 92 ILE A N 1
ATOM 705 C CA . ILE A 1 92 ? 1.739 -4.689 7.540 1.00 98.19 92 ILE A CA 1
ATOM 706 C C . ILE A 1 92 ? 1.531 -6.007 6.785 1.00 98.19 92 ILE A C 1
ATOM 708 O O . ILE A 1 92 ? 2.216 -6.244 5.792 1.00 98.19 92 ILE A O 1
ATOM 712 N N . ARG A 1 93 ? 0.564 -6.846 7.182 1.00 98.62 93 ARG A N 1
ATOM 713 C CA . ARG A 1 93 ? 0.225 -8.090 6.461 1.00 98.62 93 ARG A CA 1
ATOM 714 C C . ARG A 1 93 ? -0.280 -7.813 5.049 1.00 98.62 93 ARG A C 1
ATOM 716 O O . ARG A 1 93 ? 0.142 -8.493 4.119 1.00 98.62 93 ARG A O 1
ATOM 723 N N . GLU A 1 94 ? -1.135 -6.809 4.881 1.00 98.75 94 GLU A N 1
ATOM 724 C CA . GLU A 1 94 ? -1.602 -6.373 3.563 1.00 98.75 94 GLU A CA 1
ATOM 725 C C . GLU A 1 94 ? -0.443 -5.908 2.679 1.00 98.75 94 GLU A C 1
ATOM 727 O O . GLU A 1 94 ? -0.304 -6.347 1.538 1.00 98.75 94 GLU A O 1
ATOM 732 N N . THR A 1 95 ? 0.434 -5.071 3.237 1.00 98.62 95 THR A N 1
ATOM 733 C CA . THR A 1 95 ? 1.636 -4.576 2.557 1.00 98.62 95 THR A CA 1
ATOM 734 C C . THR A 1 95 ? 2.560 -5.724 2.167 1.00 98.62 95 THR A C 1
ATOM 736 O O . THR A 1 95 ? 3.031 -5.786 1.033 1.00 98.62 95 THR A O 1
ATOM 739 N N . ARG A 1 96 ? 2.788 -6.676 3.075 1.00 98.69 96 ARG A N 1
ATOM 740 C CA . ARG A 1 96 ? 3.597 -7.867 2.814 1.00 98.69 96 ARG A CA 1
ATOM 741 C C . ARG A 1 96 ? 3.029 -8.693 1.668 1.00 98.69 96 ARG A C 1
ATOM 743 O O . ARG A 1 96 ? 3.778 -9.056 0.766 1.00 98.69 96 ARG A O 1
ATOM 750 N N . LEU A 1 97 ? 1.721 -8.952 1.681 1.00 98.81 97 LEU A N 1
ATOM 751 C CA . LEU A 1 97 ? 1.051 -9.717 0.631 1.00 98.81 97 LEU A CA 1
ATOM 752 C C . LEU A 1 97 ? 1.122 -9.006 -0.728 1.00 98.81 97 LEU A C 1
ATOM 754 O O . LEU A 1 97 ? 1.344 -9.656 -1.750 1.00 98.81 97 LEU A O 1
ATOM 758 N N . LEU A 1 98 ? 0.982 -7.677 -0.744 1.00 98.75 98 LEU A N 1
ATOM 759 C CA . LEU A 1 98 ? 1.190 -6.855 -1.936 1.00 98.75 98 LEU A CA 1
ATOM 760 C C . LEU A 1 98 ? 2.621 -7.031 -2.469 1.00 98.75 98 LEU A C 1
ATOM 762 O O . LEU A 1 98 ? 2.795 -7.448 -3.611 1.00 98.75 98 LEU A O 1
ATOM 766 N N . VAL A 1 99 ? 3.641 -6.781 -1.638 1.00 98.69 99 VAL A N 1
ATOM 767 C CA . VAL A 1 99 ? 5.068 -6.848 -2.020 1.00 98.69 99 VAL A CA 1
ATOM 768 C C . VAL A 1 99 ? 5.470 -8.241 -2.511 1.00 98.69 99 VAL A C 1
ATOM 770 O O . VAL A 1 99 ? 6.191 -8.368 -3.503 1.00 98.69 99 VAL A O 1
ATOM 773 N N . GLU A 1 100 ? 4.972 -9.296 -1.868 1.00 98.75 100 GLU A N 1
ATOM 774 C CA . GLU A 1 100 ? 5.184 -10.686 -2.281 1.00 98.75 100 GLU A CA 1
ATOM 775 C C . GLU A 1 100 ? 4.714 -10.925 -3.726 1.00 98.75 100 GLU A C 1
ATOM 777 O O . GLU A 1 100 ? 5.418 -11.559 -4.523 1.00 98.75 100 GLU A O 1
ATOM 782 N N . ASN A 1 101 ? 3.571 -10.337 -4.093 1.00 98.75 101 ASN A N 1
ATOM 783 C CA . ASN A 1 101 ? 2.923 -10.519 -5.390 1.00 98.75 101 ASN A CA 1
ATOM 784 C C . ASN A 1 101 ? 3.344 -9.507 -6.470 1.00 98.75 101 ASN A C 1
ATOM 786 O O . ASN A 1 101 ? 2.997 -9.705 -7.639 1.00 98.75 101 ASN A O 1
ATOM 790 N N . LEU A 1 102 ? 4.118 -8.469 -6.145 1.00 98.50 102 LEU A N 1
ATOM 791 C CA . LEU A 1 102 ? 4.679 -7.550 -7.144 1.00 98.50 102 LEU A CA 1
ATOM 792 C C . LEU A 1 102 ? 5.803 -8.219 -7.937 1.00 98.50 102 LEU A C 1
ATOM 794 O O . LEU A 1 102 ? 6.690 -8.839 -7.375 1.00 98.50 102 LEU A O 1
ATOM 798 N N . ARG A 1 103 ? 5.785 -8.126 -9.259 1.00 97.38 103 ARG A N 1
ATOM 799 C CA . ARG A 1 103 ? 6.731 -8.779 -10.182 1.00 97.38 103 ARG A CA 1
ATOM 800 C C . ARG A 1 103 ? 7.308 -7.805 -11.200 1.00 97.38 103 ARG A C 1
ATOM 802 O O . ARG A 1 103 ? 8.408 -8.048 -11.684 1.00 97.38 103 ARG A O 1
ATOM 809 N N . ALA A 1 104 ? 6.564 -6.752 -11.533 1.00 96.50 104 ALA A N 1
ATOM 810 C CA . ALA A 1 104 ? 7.047 -5.704 -12.417 1.00 96.50 104 ALA A CA 1
ATOM 811 C C . ALA A 1 104 ? 8.222 -4.936 -11.783 1.00 96.50 104 ALA A C 1
ATOM 813 O O . ALA A 1 104 ? 8.261 -4.796 -10.555 1.00 96.50 104 ALA A O 1
ATOM 814 N N . PRO A 1 105 ? 9.171 -4.453 -12.603 1.00 97.56 105 PRO A N 1
ATOM 815 C CA . PRO A 1 105 ? 10.228 -3.576 -12.129 1.00 97.56 105 PRO A CA 1
ATOM 816 C C . PRO A 1 105 ? 9.666 -2.206 -11.742 1.00 97.56 105 PRO A C 1
ATOM 818 O O . PRO A 1 105 ? 8.636 -1.785 -12.268 1.00 97.56 105 PRO A O 1
ATOM 821 N N . GLY A 1 106 ? 10.362 -1.517 -10.842 1.00 97.81 106 GLY A N 1
ATOM 822 C CA . GLY A 1 106 ? 9.998 -0.178 -10.380 1.00 97.81 106 GLY A CA 1
ATOM 823 C C . GLY A 1 106 ? 10.432 0.070 -8.939 1.00 97.81 106 GLY A C 1
ATOM 824 O O . GLY A 1 106 ? 10.835 -0.849 -8.225 1.00 97.81 106 GLY A O 1
ATOM 825 N N . GLN A 1 107 ? 10.345 1.321 -8.502 1.00 98.56 107 GLN A N 1
ATOM 826 C CA . GLN A 1 107 ? 10.654 1.725 -7.133 1.00 98.56 107 GLN A CA 1
ATOM 827 C C . GLN A 1 107 ? 9.407 1.586 -6.255 1.00 98.56 107 GLN A C 1
ATOM 829 O O . GLN A 1 107 ? 8.369 2.185 -6.542 1.00 98.56 107 GLN A O 1
ATOM 834 N N . LEU A 1 108 ? 9.495 0.830 -5.162 1.00 98.56 108 LEU A N 1
ATOM 835 C CA . LEU A 1 108 ? 8.467 0.822 -4.122 1.00 98.56 108 LEU A CA 1
ATOM 836 C C . LEU A 1 108 ? 8.861 1.800 -3.016 1.00 98.56 108 LEU A C 1
ATOM 838 O O . LEU A 1 108 ? 9.976 1.735 -2.507 1.00 98.56 108 LEU A O 1
ATOM 842 N N . MET A 1 109 ? 7.938 2.684 -2.638 1.00 98.06 109 MET A N 1
ATOM 843 C CA . MET A 1 109 ? 8.163 3.727 -1.640 1.00 98.06 109 MET A CA 1
ATOM 844 C C . MET A 1 109 ? 7.073 3.702 -0.564 1.00 98.06 109 MET A C 1
ATOM 846 O O . MET A 1 109 ? 5.919 4.054 -0.824 1.00 98.06 109 MET A O 1
ATOM 850 N N . SER A 1 110 ? 7.437 3.338 0.661 1.00 96.44 110 SER A N 1
ATOM 851 C CA . SER A 1 110 ? 6.621 3.490 1.867 1.00 96.44 110 SER A CA 1
ATOM 852 C C . SER A 1 110 ? 7.269 4.519 2.798 1.00 96.44 110 SER A C 1
ATOM 854 O O . SER A 1 110 ? 7.731 4.216 3.894 1.00 96.44 110 SER A O 1
ATOM 856 N N . ASP A 1 111 ? 7.314 5.757 2.315 1.00 90.50 111 ASP A N 1
ATOM 857 C CA . ASP A 1 111 ? 8.112 6.879 2.828 1.00 90.50 111 ASP A CA 1
ATOM 858 C C . ASP A 1 111 ? 7.282 7.962 3.536 1.00 90.50 111 ASP A C 1
ATOM 860 O O . ASP A 1 111 ? 7.713 9.106 3.677 1.00 90.50 111 ASP A O 1
ATOM 864 N N . HIS A 1 112 ? 6.061 7.627 3.951 1.00 90.56 112 HIS A N 1
ATOM 865 C CA . HIS A 1 112 ? 5.134 8.582 4.545 1.00 90.56 112 HIS A CA 1
ATOM 866 C C . HIS A 1 112 ? 4.854 8.273 6.007 1.00 90.56 112 HIS A C 1
ATOM 868 O O . HIS A 1 112 ? 4.685 7.115 6.380 1.00 90.56 112 HIS A O 1
ATOM 874 N N . VAL A 1 113 ? 4.709 9.327 6.813 1.00 85.88 113 VAL A N 1
ATOM 875 C CA . VAL A 1 113 ? 4.472 9.240 8.265 1.00 85.88 113 VAL A CA 1
ATOM 876 C C . VAL A 1 113 ? 3.203 8.462 8.634 1.00 85.88 113 VAL A C 1
ATOM 878 O O . VAL A 1 113 ? 3.096 7.941 9.737 1.00 85.88 113 VAL A O 1
ATOM 881 N N . SER A 1 114 ? 2.249 8.334 7.706 1.00 86.88 114 SER A N 1
ATOM 882 C CA . SER A 1 114 ? 1.054 7.508 7.905 1.00 86.88 114 SER A CA 1
ATOM 883 C C . SER A 1 114 ? 1.336 6.006 7.960 1.00 86.88 114 SER A C 1
ATOM 885 O O . SER A 1 114 ? 0.469 5.252 8.385 1.00 86.88 114 SER A O 1
ATOM 887 N N . ASN A 1 115 ? 2.471 5.550 7.426 1.00 92.44 115 ASN A N 1
ATOM 888 C CA . ASN A 1 115 ? 2.711 4.136 7.170 1.00 92.44 115 ASN A CA 1
ATOM 889 C C . ASN A 1 115 ? 3.325 3.433 8.375 1.00 92.44 115 ASN A C 1
ATOM 891 O O . ASN A 1 115 ? 4.220 3.953 9.030 1.00 92.44 115 ASN A O 1
ATOM 895 N N . PHE A 1 116 ? 2.895 2.192 8.600 1.00 94.62 116 PHE A N 1
ATOM 896 C CA . PHE A 1 116 ? 3.408 1.357 9.687 1.00 94.62 116 PHE A CA 1
ATOM 897 C C . PHE A 1 116 ? 4.699 0.602 9.339 1.00 94.62 116 PHE A C 1
ATOM 899 O O . PHE A 1 116 ? 5.345 0.061 10.229 1.00 94.62 116 PHE A O 1
ATOM 906 N N . ALA A 1 117 ? 5.088 0.560 8.062 1.00 93.88 117 ALA A N 1
ATOM 907 C CA . ALA A 1 117 ? 6.320 -0.077 7.606 1.00 93.88 117 ALA A CA 1
ATOM 908 C C . ALA A 1 117 ? 7.094 0.872 6.690 1.00 93.88 117 ALA A C 1
ATOM 910 O O . ALA A 1 117 ? 6.611 1.217 5.611 1.00 93.88 117 ALA A O 1
ATOM 911 N N . TRP A 1 118 ? 8.297 1.269 7.105 1.00 94.06 118 TRP A N 1
ATOM 912 C CA . TRP A 1 118 ? 9.208 2.065 6.283 1.00 94.06 118 TRP A CA 1
ATOM 913 C C . TRP A 1 118 ? 10.037 1.141 5.386 1.00 94.06 118 TRP A C 1
ATOM 915 O O . TRP A 1 118 ? 11.185 0.820 5.687 1.00 94.06 118 TRP A O 1
ATOM 925 N N . ILE A 1 119 ? 9.425 0.664 4.303 1.00 95.69 119 ILE A N 1
ATOM 926 C CA . ILE A 1 119 ? 10.075 -0.190 3.303 1.00 95.69 119 ILE A CA 1
ATOM 927 C C . ILE A 1 119 ? 10.195 0.553 1.973 1.00 95.69 119 ILE A C 1
ATOM 929 O O . ILE A 1 119 ? 9.202 1.026 1.424 1.00 95.69 119 ILE A O 1
ATOM 933 N N . ASN A 1 120 ? 11.419 0.663 1.464 1.00 97.62 120 ASN A N 1
ATOM 934 C CA . ASN A 1 120 ? 11.702 1.257 0.163 1.00 97.62 120 ASN A CA 1
ATOM 935 C C . ASN A 1 120 ? 12.722 0.388 -0.569 1.00 97.62 120 ASN A C 1
ATOM 937 O O . ASN A 1 120 ? 13.604 -0.179 0.080 1.00 97.62 120 ASN A O 1
ATOM 941 N N . GLY A 1 121 ? 12.621 0.305 -1.892 1.00 97.69 121 GLY A N 1
ATOM 942 C CA . GLY A 1 121 ? 13.597 -0.432 -2.687 1.00 97.69 121 GLY A CA 1
ATOM 943 C C . GLY A 1 121 ? 13.192 -0.633 -4.139 1.00 97.69 121 GLY A C 1
ATOM 944 O O . GLY A 1 121 ? 12.050 -0.386 -4.541 1.00 97.69 121 GLY A O 1
ATOM 945 N N . GLU A 1 122 ? 14.147 -1.119 -4.919 1.00 98.38 122 GLU A N 1
ATOM 946 C CA . GLU A 1 122 ? 13.975 -1.468 -6.320 1.00 98.38 122 GLU A CA 1
ATOM 947 C C . GLU A 1 122 ? 13.425 -2.891 -6.459 1.00 98.38 122 GLU A C 1
ATOM 949 O O . GLU A 1 122 ? 14.008 -3.871 -5.990 1.00 98.38 122 GLU A O 1
ATOM 954 N N . LEU A 1 123 ? 12.289 -3.041 -7.133 1.00 98.06 123 LEU A N 1
ATOM 955 C CA . LEU A 1 123 ? 11.727 -4.345 -7.457 1.00 98.06 123 LEU A CA 1
ATOM 956 C C . LEU A 1 123 ? 12.334 -4.884 -8.764 1.00 98.06 123 LEU A C 1
ATOM 958 O O . LEU A 1 123 ? 12.473 -4.130 -9.725 1.00 98.06 123 LEU A O 1
ATOM 962 N N . PRO A 1 124 ? 12.643 -6.193 -8.850 1.00 97.19 124 PRO A N 1
ATOM 963 C CA . PRO A 1 124 ? 12.493 -7.212 -7.806 1.00 97.19 124 PRO A CA 1
ATOM 964 C C . PRO A 1 124 ? 13.713 -7.360 -6.875 1.00 97.19 124 PRO A C 1
ATOM 966 O O . PRO A 1 124 ? 13.646 -8.181 -5.960 1.00 97.19 124 PRO A O 1
ATOM 969 N N . ALA A 1 125 ? 14.804 -6.620 -7.106 1.00 98.38 125 ALA A N 1
ATOM 970 C CA . ALA A 1 125 ? 16.101 -6.815 -6.449 1.00 98.38 125 ALA A CA 1
ATOM 971 C C . ALA A 1 125 ? 16.031 -6.741 -4.913 1.00 98.38 125 ALA A C 1
ATOM 973 O O . ALA A 1 125 ? 16.504 -7.648 -4.229 1.00 98.38 125 ALA A O 1
ATOM 974 N N . ASP A 1 126 ? 15.357 -5.726 -4.376 1.00 98.50 126 ASP A N 1
ATOM 975 C CA . ASP A 1 126 ? 15.246 -5.473 -2.936 1.00 98.50 126 ASP A CA 1
ATOM 976 C C . ASP A 1 126 ? 14.049 -6.179 -2.288 1.00 98.50 126 ASP A C 1
ATOM 978 O O . ASP A 1 126 ? 13.842 -6.083 -1.074 1.00 98.50 126 ASP A O 1
ATOM 982 N N . LYS A 1 127 ? 13.248 -6.926 -3.064 1.00 98.38 127 LYS A N 1
ATOM 983 C CA . LYS A 1 127 ? 12.064 -7.621 -2.537 1.00 98.38 127 LYS A CA 1
ATOM 984 C C . LYS A 1 127 ? 12.391 -8.535 -1.347 1.00 98.38 127 LYS A C 1
ATOM 986 O O . LYS A 1 127 ? 11.656 -8.455 -0.361 1.00 98.38 127 LYS A O 1
ATOM 991 N N . PRO A 1 128 ? 13.440 -9.384 -1.375 1.00 98.56 128 PRO A N 1
ATOM 992 C CA . PRO A 1 128 ? 13.754 -10.245 -0.234 1.00 98.56 128 PRO A CA 1
ATOM 993 C C . PRO A 1 128 ? 14.016 -9.447 1.050 1.00 98.56 128 PRO A C 1
ATOM 995 O O . PRO A 1 128 ? 13.513 -9.814 2.109 1.00 98.56 128 PRO A O 1
ATOM 998 N N . THR A 1 129 ? 14.730 -8.322 0.945 1.00 98.50 129 THR A N 1
ATOM 999 C CA . THR A 1 129 ? 15.016 -7.420 2.069 1.00 98.50 129 THR A CA 1
ATOM 1000 C C . THR A 1 129 ? 13.741 -6.770 2.603 1.00 98.50 129 THR A C 1
ATOM 1002 O O . THR A 1 129 ? 13.513 -6.768 3.811 1.00 98.50 129 THR A O 1
ATOM 1005 N N . MET A 1 130 ? 12.868 -6.276 1.717 1.00 98.62 130 MET A N 1
ATOM 1006 C CA . MET A 1 130 ? 11.587 -5.681 2.117 1.00 98.62 130 MET A CA 1
ATOM 1007 C C . MET A 1 130 ? 10.675 -6.692 2.821 1.00 98.62 130 MET A C 1
ATOM 1009 O O . MET A 1 130 ? 10.075 -6.365 3.843 1.00 98.62 130 MET A O 1
ATOM 1013 N N . LEU A 1 131 ? 10.584 -7.926 2.313 1.00 98.75 131 LEU A N 1
ATOM 1014 C CA . LEU A 1 131 ? 9.788 -8.986 2.940 1.00 98.75 131 LEU A CA 1
ATOM 1015 C C . LEU A 1 131 ? 10.342 -9.381 4.312 1.00 98.75 131 LEU A C 1
ATOM 1017 O O . LEU A 1 131 ? 9.564 -9.533 5.251 1.00 98.75 131 LEU A O 1
ATOM 1021 N N . ALA A 1 132 ? 11.666 -9.486 4.449 1.00 98.62 132 ALA A N 1
ATOM 1022 C CA . ALA A 1 132 ? 12.303 -9.776 5.730 1.00 98.62 132 ALA A CA 1
ATOM 1023 C C . ALA A 1 132 ? 12.028 -8.681 6.775 1.00 98.62 132 ALA A C 1
ATOM 1025 O O . ALA A 1 132 ? 11.748 -8.993 7.932 1.00 98.62 132 ALA A O 1
ATOM 1026 N N . GLU A 1 133 ? 12.052 -7.406 6.376 1.00 98.50 133 GLU A N 1
ATOM 1027 C CA . GLU A 1 133 ? 11.728 -6.297 7.279 1.00 98.50 133 GLU A CA 1
ATOM 1028 C C . GLU A 1 133 ? 10.249 -6.299 7.687 1.00 98.50 133 GLU A C 1
ATOM 1030 O O . GLU A 1 133 ? 9.931 -6.115 8.861 1.00 98.50 133 GLU A O 1
ATOM 1035 N N . LEU A 1 134 ? 9.335 -6.582 6.756 1.00 98.50 134 LEU A N 1
ATOM 1036 C CA . LEU A 1 134 ? 7.912 -6.748 7.069 1.00 98.50 134 LEU A CA 1
ATOM 1037 C C . LEU A 1 134 ? 7.683 -7.897 8.062 1.00 98.50 134 LEU A C 1
ATOM 1039 O O . LEU A 1 134 ? 6.938 -7.734 9.028 1.00 98.50 134 LEU A O 1
ATOM 1043 N N . ASP A 1 135 ? 8.356 -9.033 7.866 1.00 98.62 135 ASP A N 1
ATOM 1044 C CA . ASP A 1 135 ? 8.299 -10.174 8.784 1.00 98.62 135 ASP A CA 1
ATOM 1045 C C . ASP A 1 135 ? 8.881 -9.824 10.161 1.00 98.62 135 ASP A C 1
ATOM 1047 O O . ASP A 1 135 ? 8.315 -10.197 11.192 1.00 98.62 135 ASP A O 1
ATOM 1051 N N . ARG A 1 136 ? 9.961 -9.036 10.217 1.00 98.25 136 ARG A N 1
ATOM 1052 C CA . ARG A 1 136 ? 10.512 -8.516 11.476 1.00 98.25 136 ARG A CA 1
ATOM 1053 C C . ARG A 1 136 ? 9.511 -7.611 12.197 1.00 98.25 136 ARG A C 1
ATOM 1055 O O . ARG A 1 136 ? 9.312 -7.778 13.399 1.00 98.25 136 ARG A O 1
ATOM 1062 N N . LEU A 1 137 ? 8.868 -6.682 11.488 1.00 97.62 137 LEU A N 1
ATOM 1063 C CA . LEU A 1 137 ? 7.888 -5.750 12.059 1.00 97.62 137 LEU A CA 1
ATOM 1064 C C . LEU A 1 137 ? 6.660 -6.468 12.633 1.00 97.62 137 LEU A C 1
ATOM 1066 O O . LEU A 1 137 ? 6.148 -6.050 13.669 1.00 97.62 137 LEU A O 1
ATOM 1070 N N . LEU A 1 138 ? 6.234 -7.583 12.032 1.00 97.94 138 LEU A N 1
ATOM 1071 C CA . LEU A 1 138 ? 5.150 -8.422 12.564 1.00 97.94 138 LEU A CA 1
ATOM 1072 C C . LEU A 1 138 ? 5.494 -9.115 13.893 1.00 97.94 138 LEU A C 1
ATOM 1074 O O . LEU A 1 138 ? 4.587 -9.583 14.578 1.00 97.94 138 LEU A O 1
ATOM 1078 N N . ASN A 1 139 ? 6.775 -9.176 14.269 1.00 97.50 139 ASN A N 1
ATOM 1079 C CA . ASN A 1 139 ? 7.225 -9.701 15.561 1.00 97.50 139 ASN A CA 1
ATOM 1080 C C . ASN A 1 139 ? 7.402 -8.608 16.630 1.00 97.50 139 ASN A C 1
ATOM 1082 O O . ASN A 1 139 ? 7.660 -8.920 17.792 1.00 97.50 139 ASN A O 1
ATOM 1086 N N . VAL A 1 140 ? 7.276 -7.330 16.262 1.00 96.00 140 VAL A N 1
ATOM 1087 C CA . VAL A 1 140 ? 7.276 -6.218 17.219 1.00 96.00 140 VAL A CA 1
ATOM 1088 C C . VAL A 1 140 ? 5.869 -6.065 17.804 1.00 96.00 140 VAL A C 1
ATOM 1090 O O . VAL A 1 140 ? 4.878 -6.245 17.093 1.00 96.00 140 VAL A O 1
ATOM 1093 N N . SER A 1 141 ? 5.776 -5.730 19.097 1.00 95.69 141 SER A N 1
ATOM 1094 C CA . SER A 1 141 ? 4.490 -5.448 19.750 1.00 95.69 141 SER A CA 1
ATOM 1095 C C . SER A 1 141 ? 3.695 -4.406 18.967 1.00 95.69 141 SER A C 1
ATOM 1097 O O . SER A 1 141 ? 4.230 -3.368 18.586 1.00 95.69 141 SER A O 1
ATOM 1099 N N . GLU A 1 142 ? 2.407 -4.659 18.751 1.00 93.50 142 GLU A N 1
ATOM 1100 C CA . GLU A 1 142 ? 1.552 -3.761 17.976 1.00 93.50 142 GLU A CA 1
ATOM 1101 C C . GLU A 1 142 ? 1.394 -2.374 18.636 1.00 93.50 142 GLU A C 1
ATOM 1103 O O . GLU A 1 142 ? 1.213 -1.370 17.947 1.00 93.50 142 GLU A O 1
ATOM 1108 N N . ASP A 1 143 ? 1.579 -2.296 19.956 1.00 91.81 143 ASP A N 1
ATOM 1109 C CA . ASP A 1 143 ? 1.536 -1.050 20.731 1.00 91.81 143 ASP A CA 1
ATOM 1110 C C . ASP A 1 143 ? 2.715 -0.105 20.443 1.00 91.81 143 ASP A C 1
ATOM 1112 O O . ASP A 1 143 ? 2.666 1.070 20.805 1.00 91.81 143 ASP A O 1
ATOM 1116 N N . SER A 1 144 ? 3.786 -0.579 19.793 1.00 91.69 144 SER A N 1
ATOM 1117 C CA . SER A 1 144 ? 4.913 0.288 19.422 1.00 91.69 144 SER A CA 1
ATOM 1118 C C . SER A 1 144 ? 4.639 1.140 18.183 1.00 91.69 144 SER A C 1
ATOM 1120 O O . SER A 1 144 ? 5.460 1.986 17.832 1.00 91.69 144 SER A O 1
ATOM 1122 N N . PHE A 1 145 ? 3.541 0.882 17.468 1.00 92.06 145 PHE A N 1
ATOM 1123 C CA . PHE A 1 145 ? 3.213 1.591 16.239 1.00 92.06 145 PHE A CA 1
ATOM 1124 C C . PHE A 1 145 ? 2.337 2.804 16.538 1.00 92.06 145 PHE A C 1
ATOM 1126 O O . PHE A 1 145 ? 1.184 2.687 16.957 1.00 92.06 145 PHE A O 1
ATOM 1133 N N . THR A 1 146 ? 2.867 3.990 16.255 1.00 83.31 146 THR A N 1
ATOM 1134 C CA . THR A 1 146 ? 2.095 5.228 16.338 1.00 83.31 146 THR A CA 1
ATOM 1135 C C . THR A 1 146 ? 1.138 5.308 15.157 1.00 83.31 146 THR A C 1
ATOM 1137 O O . THR A 1 146 ? 1.552 5.254 14.000 1.00 83.31 146 THR A O 1
ATOM 1140 N N . ARG A 1 147 ? -0.155 5.474 15.434 1.00 76.38 147 ARG A N 1
ATOM 1141 C CA . ARG A 1 147 ? -1.117 5.866 14.402 1.00 76.38 147 ARG A CA 1
ATOM 1142 C C . ARG A 1 147 ? -0.942 7.352 14.133 1.00 76.38 147 ARG A C 1
ATOM 1144 O O . ARG A 1 147 ? -0.945 8.145 15.073 1.00 76.38 147 ARG A O 1
ATOM 1151 N N . ALA A 1 148 ? -0.795 7.722 12.867 1.00 68.38 148 ALA A N 1
ATOM 1152 C CA . ALA A 1 148 ? -0.831 9.126 12.503 1.00 68.38 148 ALA A CA 1
ATOM 1153 C C . ALA A 1 148 ? -2.196 9.718 12.885 1.00 68.38 148 ALA A C 1
ATOM 1155 O O . ALA A 1 148 ? -3.233 9.077 12.704 1.00 68.38 148 ALA A O 1
ATOM 1156 N N . ASP A 1 149 ? -2.180 10.918 13.458 1.00 64.12 149 ASP A N 1
ATOM 1157 C CA . ASP A 1 149 ? -3.403 11.645 13.778 1.00 64.12 149 ASP A CA 1
ATOM 1158 C C . ASP A 1 149 ? -4.066 12.073 12.457 1.00 64.12 149 ASP A C 1
ATOM 1160 O O . ASP A 1 149 ? -3.435 12.801 11.683 1.00 64.12 149 ASP A O 1
ATOM 1164 N N . PRO A 1 150 ? -5.318 11.664 12.190 1.00 58.75 150 PRO A N 1
ATOM 1165 C CA . PRO A 1 150 ? -6.015 12.011 10.954 1.00 58.75 150 PRO A CA 1
ATOM 1166 C C . PRO A 1 150 ? -6.167 13.519 10.724 1.00 58.75 150 PRO A C 1
ATOM 1168 O O . PRO A 1 150 ? -6.462 13.928 9.612 1.00 58.75 150 PRO A O 1
ATOM 1171 N N . ARG A 1 151 ? -5.994 14.358 11.756 1.00 58.22 151 ARG A N 1
ATOM 1172 C CA . ARG A 1 151 ? -6.065 15.825 11.642 1.00 58.22 151 ARG A CA 1
ATOM 1173 C C . ARG A 1 151 ? -4.798 16.461 11.066 1.00 58.22 151 ARG A C 1
ATOM 1175 O O . ARG A 1 151 ? -4.830 17.639 10.722 1.00 58.22 151 ARG A O 1
ATOM 1182 N N . TYR A 1 152 ? -3.686 15.727 11.028 1.00 52.16 152 TYR A N 1
ATOM 1183 C CA . TYR A 1 152 ? -2.381 16.216 10.563 1.00 52.16 152 TYR A CA 1
ATOM 1184 C C . TYR A 1 152 ? -1.919 15.534 9.267 1.00 52.16 152 TYR A C 1
ATOM 1186 O O . TYR A 1 152 ? -0.740 15.619 8.919 1.00 52.16 152 TYR A O 1
ATOM 1194 N N . LEU A 1 153 ? -2.838 14.859 8.575 1.00 54.41 153 LEU A N 1
ATOM 1195 C CA . LEU A 1 153 ? -2.658 14.204 7.281 1.00 54.41 153 LEU A CA 1
ATOM 1196 C C . LEU A 1 153 ? -3.698 14.713 6.284 1.00 54.41 153 LEU A C 1
ATOM 1198 O O . LEU A 1 153 ? -3.360 14.732 5.081 1.00 54.41 153 LEU A O 1
#

Organism: NCBI:txid1121419

Solvent-accessible surface area (backbone atoms only — not comparable to full-atom values): 8584 Å² total; per-residue (Å²): 110,49,73,83,71,64,66,86,60,51,71,67,56,52,30,55,54,44,35,53,43,49,75,71,72,46,91,39,75,46,79,44,56,47,41,67,53,20,75,92,28,29,68,58,48,21,51,52,49,19,55,42,46,43,69,35,44,40,54,29,42,36,48,41,45,57,68,75,46,84,96,36,76,65,21,51,33,36,77,69,67,75,43,52,76,52,52,63,58,54,38,46,51,31,50,42,52,20,59,71,59,48,68,37,52,31,37,39,37,26,85,43,83,57,42,87,54,85,44,69,42,47,36,64,81,38,44,66,59,46,48,52,49,47,57,53,55,66,71,46,66,69,85,76,60,78,76,56,60,75,90,82,111

Sequence (153 aa):
MLANIQKGFTAAEMIENGRKVKEAGMELSEYILIGIGGNERSQEHALESARVLNAIAPDFTRLRTYNPAEGTPLGEEYQQGKFRLLSPHAAIRETRLLVENLRAPGQLMSDHVSNFAWINGELPADKPTMLAELDRLLNVSEDSFTRADPRYL

Secondary structure (DSSP, 8-state):
-TTTTT-SS-HHHHHHHHHHHHHTT---EEEEEETTTHHHHHHHHHHHHHHHHHHH--SEEEEEE--PPTTSHH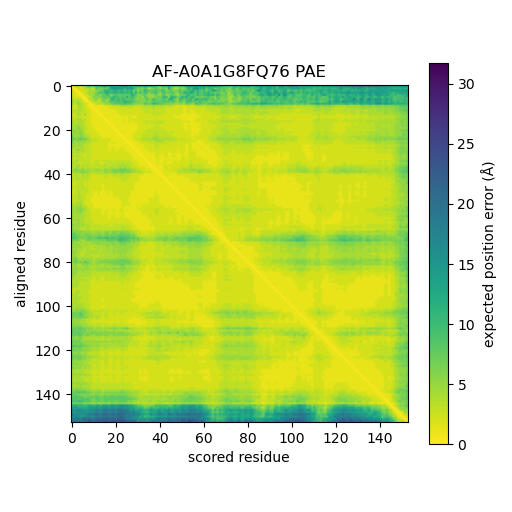HHHHHTTSS-PPPHHHHHHHHHHHHHH--S-EEEE--STT-S---EEEETTTHHHHHHHHHHHTTS-GGGPPPPPGGG-

Radius of gyration: 15.42 Å; Cα contacts (8 Å, |Δi|>4): 238; chains: 1; bounding box: 37×27×45 Å